Protein AF-A0A803PM03-F1 (afdb_monomer)

Solvent-accessible surface area (backbone atoms only — not comparable to full-atom values): 10756 Å² total; per-residue (Å²): 130,93,61,73,38,79,79,47,58,66,89,38,67,62,24,50,52,48,48,50,54,50,49,56,47,27,53,72,64,48,42,56,97,72,21,32,61,23,55,18,54,90,38,67,57,65,44,69,34,39,70,68,57,40,50,52,40,40,56,75,64,23,64,34,85,88,72,76,74,50,52,90,31,62,50,76,71,95,64,81,79,75,88,71,78,91,73,82,95,68,93,72,72,63,58,68,63,54,51,51,58,62,55,57,59,67,64,67,79,64,84,72,86,75,76,90,69,98,78,74,89,72,72,84,74,74,72,51,73,66,54,46,55,51,54,51,49,54,55,53,36,67,32,52,62,45,98,87,43,85,88,40,26,40,44,57,47,53,51,53,52,48,50,51,33,66,75,68,67,62,75,92,126

InterPro domains:
  IPR029480 Transposase-associated domain [PF13963] (3-75)

Sequence (173 aa):
MDKSWMKQSRVSDSYQEGLNLFLDFAFKNRSYEGKNVCPCVKCGLLNPVTRSIAYEHLICDGFTEGYTKWILHGETSSHPPHNIEAVNDTPTIDMQGVIHDVFEQNSRDSECEIENDDNFQGEEDEPNMKAKEFYDLIKDAETELYTGCKSFTKLSSVIELFHIKCMCGWSDN

Organism: Cannabis sativa (NCBI:txid3483)

Radius of gyration: 20.5 Å; Cα contacts (8 Å, |Δi|>4): 124; chains: 1; bounding box: 47×58×44 Å

Secondary structure (DSSP, 8-state):
---GGGGS-TTSHHHHHHHHHHHHHHHHHH-BTTEEE--BTTTTTT-EEEHHHHHHHHHHT-BPTT----GGGTPPPSS---------S-----HHHHHHHHHHHHTSS--------S------PPPPHHHHHHHHHHHHHTSBSSTT-SS-BHHHHHHHHHHHHHHHT----

pLDDT: mean 78.62, std 21.63, range [32.72, 98.5]

Foldseek 3Di:
DDPPLLPDQLPDPSVLVSLVVLLVLQQVQQDDPQWAQAQFPVRVSQDTDHSVVSSVRCSPRNGDPPPRQCVSSPRDDPDPPPDDDDDDDDPPPPVVVVVVVVVVVVVPPPPPPDDDDPDDPDDPPDDPPVSVVVVVVVVQQQDAPDPPRPPDGNVRVVVVVVSCCVVVVDDDD

Structure (mmCIF, N/CA/C/O backbone):
data_AF-A0A803PM03-F1
#
_entry.id   AF-A0A803PM03-F1
#
loop_
_atom_site.group_PDB
_atom_site.id
_atom_site.type_symbol
_atom_site.label_atom_id
_atom_site.label_alt_id
_atom_site.label_comp_id
_atom_site.label_asym_id
_atom_site.label_entity_id
_atom_site.label_seq_id
_atom_site.pdbx_PDB_ins_code
_atom_site.Cartn_x
_atom_site.Cartn_y
_atom_site.Cartn_z
_atom_site.occupancy
_atom_site.B_iso_or_equiv
_atom_site.auth_seq_id
_atom_site.auth_comp_id
_atom_site.auth_asym_id
_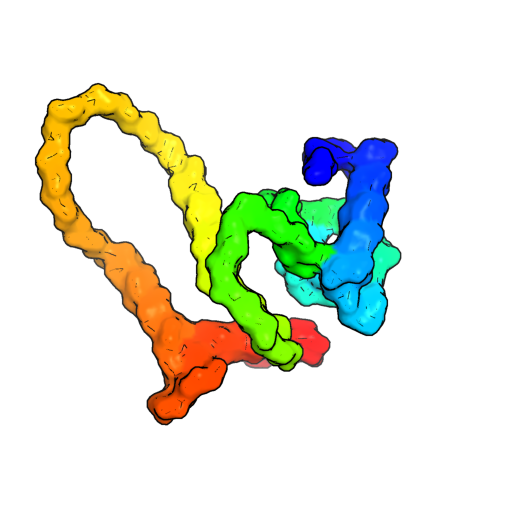atom_site.auth_atom_id
_atom_site.pdbx_PDB_model_num
ATOM 1 N N . MET A 1 1 ? -14.210 10.514 -4.297 1.00 72.38 1 MET A N 1
ATOM 2 C CA . MET A 1 1 ? -14.754 9.813 -3.112 1.00 72.38 1 MET A CA 1
ATOM 3 C C . MET A 1 1 ? -14.138 10.450 -1.881 1.00 72.38 1 MET A C 1
ATOM 5 O O . MET A 1 1 ? -12.949 10.741 -1.950 1.00 72.38 1 MET A O 1
ATOM 9 N N . ASP A 1 2 ? -14.902 10.720 -0.818 1.00 87.00 2 ASP A N 1
ATOM 10 C CA . ASP A 1 2 ? -14.301 11.200 0.435 1.00 87.00 2 ASP A CA 1
ATOM 11 C C . ASP A 1 2 ? -13.449 10.084 1.064 1.00 87.00 2 ASP A C 1
ATOM 13 O O . ASP A 1 2 ? -13.869 8.928 1.127 1.00 87.00 2 ASP A O 1
ATOM 17 N N . LYS A 1 3 ? -12.230 10.436 1.477 1.00 92.50 3 LYS A N 1
ATOM 18 C CA . LYS A 1 3 ? -11.232 9.537 2.080 1.00 92.50 3 LYS A CA 1
ATOM 19 C C . LYS A 1 3 ? -10.728 10.043 3.427 1.00 92.50 3 LYS A C 1
ATOM 21 O O . LYS A 1 3 ? -9.777 9.491 3.978 1.00 92.50 3 LYS A O 1
ATOM 26 N N . SER A 1 4 ? -11.359 11.083 3.974 1.00 94.50 4 SER A N 1
ATOM 27 C CA . SER A 1 4 ? -11.040 11.630 5.295 1.00 94.50 4 SER A CA 1
ATOM 28 C C . SER A 1 4 ? -11.112 10.564 6.402 1.00 94.50 4 SER A C 1
ATOM 30 O O . SER A 1 4 ? -10.307 10.585 7.335 1.00 94.50 4 SER A O 1
ATOM 32 N N . TRP A 1 5 ? -11.995 9.571 6.241 1.00 96.38 5 TRP A N 1
ATOM 33 C CA . TRP A 1 5 ? -12.152 8.413 7.125 1.00 96.38 5 TRP A CA 1
ATOM 34 C C . TRP A 1 5 ? -10.870 7.592 7.309 1.00 96.38 5 TRP A C 1
ATOM 36 O O . TRP A 1 5 ? -10.677 7.023 8.378 1.00 96.38 5 TRP A O 1
ATOM 46 N N . MET A 1 6 ? -9.952 7.570 6.331 1.00 95.50 6 MET A N 1
ATOM 47 C CA . MET A 1 6 ? -8.706 6.788 6.415 1.00 95.50 6 MET A CA 1
ATOM 48 C C . MET A 1 6 ? -7.789 7.256 7.555 1.00 95.50 6 MET A C 1
ATOM 50 O O . MET A 1 6 ? -6.945 6.490 8.014 1.00 95.50 6 MET A O 1
ATOM 54 N N . LYS A 1 7 ? -7.962 8.502 8.019 1.00 93.56 7 LYS A N 1
ATOM 55 C CA . LYS A 1 7 ? -7.209 9.102 9.132 1.00 93.56 7 LYS A CA 1
ATOM 56 C C . LYS A 1 7 ? -7.897 8.933 10.489 1.00 93.56 7 LYS A C 1
ATOM 58 O O . LYS A 1 7 ? -7.355 9.360 11.505 1.00 93.56 7 LYS A O 1
ATOM 63 N N . GLN A 1 8 ? -9.106 8.380 10.517 1.00 95.56 8 GLN A N 1
ATOM 64 C CA . GLN A 1 8 ? -9.863 8.219 11.751 1.00 95.56 8 GLN A CA 1
ATOM 65 C C . GLN A 1 8 ? -9.445 6.961 12.514 1.00 95.56 8 GLN A C 1
ATOM 67 O O . GLN A 1 8 ? -8.747 6.085 12.004 1.00 95.56 8 GLN A O 1
ATOM 72 N N . SER A 1 9 ? -9.882 6.877 13.770 1.00 96.81 9 SER A N 1
ATOM 73 C CA . SER A 1 9 ? -9.641 5.706 14.610 1.00 96.81 9 SER A CA 1
ATOM 74 C C . SER A 1 9 ? -10.218 4.442 13.969 1.00 96.81 9 SER A C 1
ATOM 76 O O . SER A 1 9 ? -11.378 4.433 13.560 1.00 96.81 9 SER A O 1
ATOM 78 N N . ARG A 1 10 ? -9.450 3.345 13.947 1.00 96.31 10 ARG A N 1
ATOM 79 C CA . ARG A 1 10 ? -9.871 2.074 13.324 1.00 96.31 10 ARG A CA 1
ATOM 80 C C . ARG A 1 10 ? -11.067 1.403 14.007 1.00 96.31 10 ARG A C 1
ATOM 82 O O . ARG A 1 10 ? -11.732 0.566 13.406 1.00 96.31 10 ARG A O 1
ATOM 89 N N . VAL A 1 11 ? -11.362 1.791 15.249 1.00 95.06 11 VAL A N 1
ATOM 90 C CA . VAL A 1 11 ? -12.554 1.334 15.985 1.00 95.06 11 VAL A CA 1
ATOM 91 C C . VAL A 1 11 ? -13.789 2.206 15.741 1.00 95.06 11 VAL A C 1
ATOM 93 O O . VAL A 1 11 ? -14.847 1.900 16.274 1.00 95.06 11 VAL A O 1
ATOM 96 N N . SER 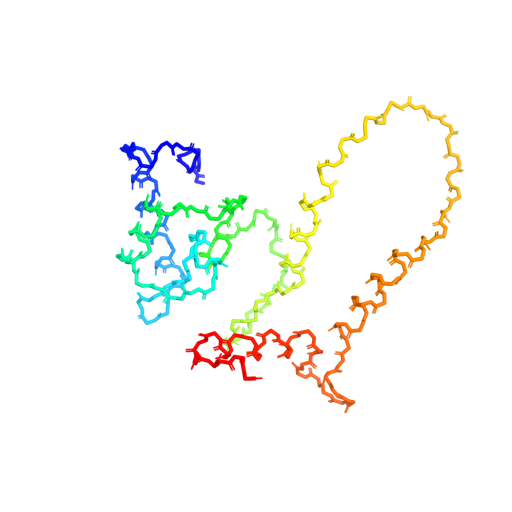A 1 12 ? -13.666 3.299 14.982 1.00 97.94 12 SER A N 1
ATOM 97 C CA . SER A 1 12 ? -14.803 4.167 14.662 1.00 97.94 12 SER A CA 1
ATOM 98 C C . SER A 1 12 ? -15.648 3.601 13.523 1.00 97.94 12 SER A C 1
ATOM 100 O O . SER A 1 12 ? -15.109 3.025 12.574 1.00 97.94 12 SER A O 1
ATOM 102 N N . ASP A 1 13 ? -16.957 3.846 13.582 1.00 97.75 13 ASP A N 1
ATOM 103 C CA . ASP A 1 13 ? -17.902 3.435 12.536 1.00 97.75 13 ASP A CA 1
ATOM 104 C C . ASP A 1 13 ? -17.512 4.021 11.176 1.00 97.75 13 ASP A C 1
ATOM 106 O O . ASP A 1 13 ? -17.438 3.305 10.185 1.00 97.75 13 ASP A O 1
ATOM 110 N N . SER A 1 14 ? -17.134 5.300 11.148 1.00 97.50 14 SER A N 1
ATOM 111 C CA . SER A 1 14 ? -16.700 5.994 9.931 1.00 97.50 14 SER A CA 1
ATOM 112 C C . SER A 1 14 ? -15.485 5.329 9.265 1.00 97.50 14 SER A C 1
ATOM 114 O O . SER A 1 14 ? -15.469 5.156 8.044 1.00 97.50 14 SER A O 1
ATOM 116 N N . TYR A 1 15 ? -14.494 4.869 10.042 1.00 98.12 15 TYR A N 1
ATOM 117 C CA . TYR A 1 15 ? -13.381 4.100 9.478 1.00 98.12 15 TYR A CA 1
ATOM 118 C C . TYR A 1 15 ? -13.852 2.757 8.910 1.00 98.12 15 TYR A C 1
ATOM 120 O O . TYR A 1 15 ? -13.446 2.380 7.814 1.00 98.12 15 TYR A O 1
ATOM 128 N N . GLN A 1 16 ? -14.704 2.027 9.632 1.00 98.00 16 GLN A N 1
ATOM 129 C CA . GLN A 1 16 ? -15.166 0.701 9.211 1.00 98.00 16 GLN A CA 1
ATOM 130 C C . GLN A 1 16 ? -16.090 0.755 7.989 1.00 98.00 16 GLN A C 1
ATOM 132 O O . GLN A 1 16 ? -16.001 -0.104 7.107 1.00 98.00 16 GLN A O 1
ATOM 137 N N . GLU A 1 17 ? -16.955 1.762 7.904 1.00 97.88 17 GLU A N 1
ATOM 138 C CA . GLU A 1 17 ? -17.801 2.033 6.742 1.00 97.88 17 GLU A CA 1
ATOM 139 C C . GLU A 1 17 ? -16.946 2.401 5.529 1.00 97.88 17 GLU A C 1
ATOM 141 O O . GLU A 1 17 ? -17.066 1.779 4.471 1.00 97.88 17 GLU A O 1
ATOM 146 N N . GLY A 1 18 ? -16.016 3.344 5.699 1.00 97.62 18 GLY A N 1
ATOM 147 C CA . GLY A 1 18 ? -15.069 3.726 4.659 1.00 97.62 18 GLY A CA 1
ATOM 148 C C . GLY A 1 18 ? -14.208 2.555 4.179 1.00 97.62 18 GLY A C 1
ATOM 149 O O . GLY A 1 18 ? -14.034 2.362 2.974 1.00 97.62 18 GLY A O 1
ATOM 150 N N . LEU A 1 19 ? -13.744 1.707 5.099 1.00 97.88 19 LEU A N 1
ATOM 151 C CA . LEU A 1 19 ? -12.987 0.499 4.784 1.00 97.88 19 LEU A CA 1
ATOM 152 C C . LEU A 1 19 ? -13.811 -0.488 3.952 1.00 97.88 19 LEU A C 1
ATOM 154 O O . LEU A 1 19 ? -13.303 -1.029 2.971 1.00 97.88 19 LEU A O 1
ATOM 158 N N . ASN A 1 20 ? -15.079 -0.714 4.299 1.00 98.06 20 ASN A N 1
ATOM 159 C CA . ASN A 1 20 ? -15.955 -1.567 3.495 1.00 98.06 20 ASN A CA 1
ATOM 160 C C . ASN A 1 20 ? -16.157 -1.001 2.088 1.00 98.06 20 ASN A C 1
ATOM 162 O O . ASN A 1 20 ? -16.046 -1.748 1.118 1.00 98.06 20 ASN A O 1
ATOM 166 N N . LEU A 1 21 ? -16.361 0.312 1.968 1.00 97.38 21 LEU A N 1
ATOM 167 C CA . LEU A 1 21 ? -16.472 0.982 0.673 1.00 97.38 21 LEU A CA 1
ATOM 168 C C . LEU A 1 21 ? -15.201 0.822 -0.171 1.00 97.38 21 LEU A C 1
ATOM 170 O O . LEU A 1 21 ? -15.287 0.535 -1.366 1.00 97.38 21 LEU A O 1
ATOM 174 N N . PHE A 1 22 ? -14.025 0.972 0.444 1.00 97.50 22 PHE A N 1
ATOM 175 C CA . PHE A 1 22 ? -12.745 0.718 -0.213 1.00 97.50 22 PHE A CA 1
ATOM 176 C C . PHE A 1 22 ? -12.637 -0.733 -0.696 1.00 97.50 22 PHE A C 1
ATOM 178 O O . PHE A 1 22 ? -12.281 -0.966 -1.848 1.00 97.50 22 PHE A O 1
ATOM 185 N N . LEU A 1 23 ? -12.960 -1.711 0.153 1.00 97.81 23 LEU A N 1
ATOM 186 C CA . LEU A 1 23 ? -12.869 -3.128 -0.201 1.00 97.81 23 LEU A CA 1
ATOM 187 C C . LEU A 1 23 ? -13.841 -3.498 -1.322 1.00 97.81 23 LEU A C 1
ATOM 189 O O . LEU A 1 23 ? -13.464 -4.197 -2.260 1.00 97.81 23 LEU A O 1
ATOM 193 N N . ASP A 1 24 ? -15.073 -3.005 -1.277 1.00 97.50 24 ASP A N 1
ATOM 194 C CA . ASP A 1 24 ? -16.051 -3.269 -2.331 1.00 97.50 24 ASP A CA 1
ATOM 195 C C . ASP A 1 24 ? -15.600 -2.663 -3.664 1.00 97.50 24 ASP A C 1
ATOM 197 O O . ASP A 1 24 ? -15.685 -3.314 -4.708 1.00 97.50 24 ASP A O 1
ATOM 201 N N . PHE A 1 25 ? -15.040 -1.452 -3.631 1.00 96.69 25 PHE A N 1
ATOM 202 C CA . PHE A 1 25 ? -14.417 -0.826 -4.793 1.00 96.69 25 PHE A CA 1
ATOM 203 C C . PHE A 1 25 ? -13.234 -1.652 -5.325 1.00 96.69 25 PHE A C 1
ATOM 205 O O . PHE A 1 25 ? -13.200 -1.998 -6.506 1.00 96.69 25 PHE A O 1
ATOM 212 N N . ALA A 1 26 ? -12.283 -2.005 -4.465 1.00 96.19 26 ALA A N 1
ATOM 213 C CA . ALA A 1 26 ? -11.068 -2.726 -4.826 1.00 96.19 26 ALA A CA 1
ATOM 214 C C . ALA A 1 26 ? -11.360 -4.075 -5.489 1.00 96.19 26 ALA A C 1
ATOM 216 O O . ALA A 1 26 ? -10.868 -4.379 -6.581 1.00 96.19 26 ALA A O 1
ATOM 217 N N . PHE A 1 27 ? -12.204 -4.882 -4.847 1.00 96.56 27 PHE A N 1
ATOM 218 C CA . PHE A 1 27 ? -12.498 -6.230 -5.316 1.00 96.56 27 PHE A CA 1
ATOM 219 C C . PHE A 1 27 ? -13.389 -6.233 -6.559 1.00 96.56 27 PHE A C 1
ATOM 221 O O . PHE A 1 27 ? -13.268 -7.138 -7.382 1.00 96.56 27 PHE A O 1
ATOM 228 N N . LYS A 1 28 ? -14.217 -5.204 -6.758 1.00 96.25 28 LYS A N 1
ATOM 229 C CA . LYS A 1 28 ? -14.991 -5.047 -7.992 1.00 96.25 28 LYS A CA 1
ATOM 230 C C . LYS A 1 28 ? -14.122 -4.688 -9.201 1.00 96.25 28 LYS A C 1
ATOM 232 O O . LYS A 1 28 ? -14.422 -5.140 -10.299 1.00 96.25 28 LYS A O 1
ATOM 237 N N . ASN A 1 29 ? -13.083 -3.870 -9.022 1.00 92.19 29 ASN A N 1
ATOM 238 C CA . ASN A 1 29 ? -12.348 -3.277 -10.149 1.00 92.19 29 ASN A CA 1
ATOM 239 C C . ASN A 1 29 ? -11.051 -4.003 -10.535 1.00 92.19 29 ASN A C 1
ATOM 241 O O . ASN A 1 29 ? -10.616 -3.890 -11.686 1.00 92.19 29 ASN A O 1
ATOM 245 N N . ARG A 1 30 ? -10.386 -4.673 -9.585 1.00 88.94 30 ARG A N 1
ATOM 246 C CA . ARG A 1 30 ? -9.028 -5.219 -9.781 1.00 88.94 30 ARG A CA 1
ATOM 247 C C . ARG A 1 30 ? -8.796 -6.586 -9.126 1.00 88.94 30 ARG A C 1
ATOM 249 O O . ARG A 1 30 ? -7.648 -6.974 -8.951 1.00 88.94 30 ARG A O 1
ATOM 256 N N . SER A 1 31 ? -9.844 -7.309 -8.716 1.00 91.44 31 SER A N 1
ATOM 257 C CA . SER A 1 31 ? -9.632 -8.653 -8.162 1.00 91.44 31 SER A CA 1
ATOM 258 C C . SER A 1 31 ? -9.264 -9.675 -9.239 1.00 91.44 31 SER A C 1
ATOM 260 O O . SER A 1 31 ? -9.760 -9.630 -10.363 1.00 91.44 31 SER A O 1
ATOM 262 N N . TYR A 1 32 ? -8.414 -10.623 -8.858 1.00 88.00 32 TYR A N 1
ATOM 263 C CA . TYR A 1 32 ? -8.068 -11.805 -9.637 1.00 88.00 32 TYR A CA 1
ATOM 264 C C . TYR A 1 32 ? -8.268 -13.031 -8.743 1.00 88.00 32 TYR A C 1
ATOM 266 O O . TYR A 1 32 ? -7.796 -13.050 -7.606 1.00 88.00 32 TYR A O 1
ATOM 274 N N . GLU A 1 33 ? -9.041 -14.015 -9.210 1.00 92.69 33 GLU A N 1
ATOM 275 C CA . GLU A 1 33 ? -9.401 -15.218 -8.433 1.00 92.69 33 GLU A CA 1
ATOM 276 C C . GLU A 1 33 ? -9.958 -14.906 -7.024 1.00 92.69 33 GLU A C 1
ATOM 278 O O . GLU A 1 33 ? -9.683 -15.593 -6.039 1.00 92.69 33 GLU A O 1
ATOM 283 N N . GLY A 1 34 ? -10.737 -13.824 -6.904 1.00 91.69 34 GLY A N 1
ATOM 284 C CA . GLY A 1 34 ? -11.323 -13.393 -5.629 1.00 91.69 34 GLY A CA 1
ATOM 285 C C . GLY A 1 34 ? -10.319 -12.813 -4.624 1.00 91.69 34 GLY A C 1
ATOM 286 O O . GLY A 1 34 ? -10.666 -12.621 -3.455 1.00 91.69 34 GLY A O 1
ATOM 287 N N . LYS A 1 35 ? -9.089 -12.518 -5.056 1.00 95.88 35 LYS A N 1
ATOM 288 C CA . LYS A 1 35 ? -8.039 -11.869 -4.264 1.00 95.88 35 LYS A CA 1
ATOM 289 C C . LYS A 1 35 ? -7.682 -10.499 -4.834 1.00 95.88 35 LYS A C 1
ATOM 291 O O . LYS A 1 35 ? -7.878 -10.238 -6.018 1.00 95.88 35 LYS A O 1
ATOM 296 N N . ASN A 1 36 ? -7.154 -9.626 -3.985 1.00 94.88 36 ASN A N 1
ATOM 297 C CA . ASN A 1 36 ? -6.593 -8.332 -4.368 1.0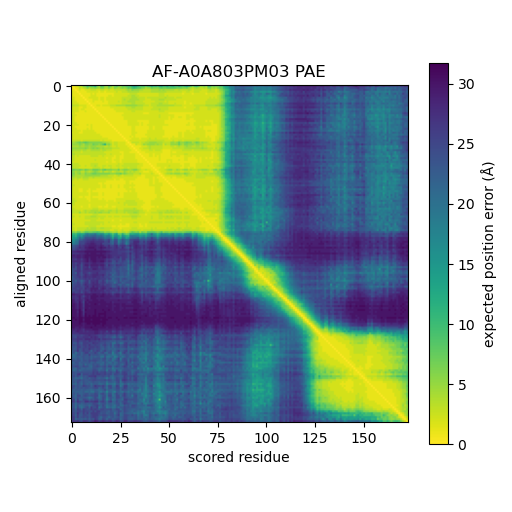0 94.88 36 ASN A CA 1
ATOM 298 C C . ASN A 1 36 ? -5.354 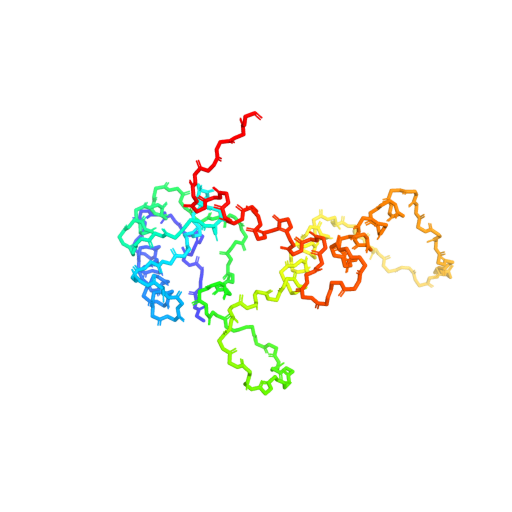-8.034 -3.505 1.00 94.88 36 ASN A C 1
ATOM 300 O O . ASN A 1 36 ? -5.230 -8.588 -2.409 1.00 94.88 36 ASN A O 1
ATOM 304 N N . VAL A 1 37 ? -4.438 -7.195 -3.991 1.00 94.75 37 VAL A N 1
ATOM 305 C CA . VAL A 1 37 ? -3.260 -6.766 -3.226 1.00 94.75 37 VAL A CA 1
ATOM 306 C C . VAL A 1 37 ? -3.688 -6.038 -1.950 1.00 94.75 37 VAL A C 1
ATOM 308 O O . VAL A 1 37 ? -4.596 -5.214 -1.955 1.00 94.75 37 VAL A O 1
ATOM 311 N N . CYS A 1 38 ? -3.068 -6.362 -0.818 1.00 96.44 38 CYS A N 1
ATOM 312 C CA . CYS A 1 38 ? -3.442 -5.768 0.462 1.00 96.44 38 CYS A CA 1
ATOM 313 C C . CYS A 1 38 ? -2.621 -4.498 0.747 1.00 96.44 38 CYS A C 1
ATOM 315 O O . CYS A 1 38 ? -1.393 -4.584 0.844 1.00 96.44 38 CYS A O 1
ATOM 317 N N . PRO A 1 39 ? -3.260 -3.333 0.965 1.00 96.12 39 PRO A N 1
ATOM 318 C CA . PRO A 1 39 ? -2.565 -2.083 1.260 1.00 96.12 39 PRO A CA 1
ATOM 319 C C . PRO A 1 39 ? -2.202 -1.923 2.740 1.00 96.12 39 PRO A C 1
ATOM 321 O O . PRO A 1 39 ? -1.978 -0.799 3.184 1.00 96.12 39 PRO A O 1
ATOM 324 N N . CYS A 1 40 ? -2.206 -2.999 3.535 1.00 97.19 40 CYS A N 1
ATOM 325 C CA . CYS A 1 40 ? -1.833 -2.890 4.940 1.00 97.19 40 CYS A CA 1
ATOM 326 C C . CYS A 1 40 ? -0.315 -2.786 5.113 1.00 97.19 40 CYS A C 1
ATOM 328 O O . CYS A 1 40 ? 0.447 -3.289 4.283 1.00 97.19 40 CYS A O 1
ATOM 330 N N . VAL A 1 41 ? 0.121 -2.228 6.244 1.00 94.06 41 VAL A N 1
ATOM 331 C CA . VAL A 1 41 ? 1.548 -2.049 6.575 1.00 94.06 41 VAL A CA 1
ATOM 332 C C . VAL A 1 41 ? 2.351 -3.348 6.431 1.00 94.06 41 VAL A C 1
ATOM 334 O O . VAL A 1 41 ? 3.463 -3.328 5.915 1.00 94.06 41 VAL A O 1
ATOM 337 N N . LYS A 1 42 ? 1.786 -4.494 6.834 1.00 92.06 42 LYS A N 1
ATOM 338 C CA . LYS A 1 42 ? 2.469 -5.797 6.748 1.00 92.06 42 LYS A CA 1
ATOM 339 C C . LYS A 1 42 ? 2.555 -6.361 5.332 1.00 92.06 42 LYS A C 1
ATOM 341 O O . LYS A 1 42 ? 3.463 -7.131 5.041 1.00 92.06 42 LYS A O 1
ATOM 346 N N . CYS A 1 43 ? 1.586 -6.045 4.479 1.00 92.81 43 CYS A N 1
ATOM 347 C CA . CYS A 1 43 ? 1.526 -6.580 3.122 1.00 92.81 43 CYS A CA 1
ATOM 348 C C . CYS A 1 43 ? 2.200 -5.675 2.095 1.00 92.81 43 CYS A C 1
ATOM 350 O O . CYS A 1 43 ? 2.586 -6.167 1.037 1.00 92.81 43 CYS A O 1
ATOM 352 N N . GLY A 1 44 ? 2.309 -4.375 2.381 1.00 85.69 44 GLY A N 1
ATOM 353 C CA . GLY A 1 44 ? 3.065 -3.424 1.573 1.00 85.69 44 GLY A CA 1
ATOM 354 C C . GLY A 1 44 ? 2.604 -3.330 0.120 1.00 85.69 44 GLY A C 1
ATOM 355 O O . GLY A 1 44 ? 3.444 -3.131 -0.746 1.00 85.69 44 GLY A O 1
ATOM 356 N N . LEU A 1 45 ? 1.304 -3.506 -0.160 1.00 88.56 45 LEU A N 1
ATOM 357 C CA . LEU A 1 45 ? 0.727 -3.513 -1.518 1.00 88.56 45 LEU A CA 1
ATOM 358 C C . LEU A 1 45 ? 1.190 -4.678 -2.416 1.00 88.56 45 LEU A C 1
ATOM 360 O O . LEU A 1 45 ? 0.957 -4.639 -3.621 1.00 88.56 45 LEU A O 1
ATOM 364 N N . LEU A 1 46 ? 1.799 -5.724 -1.848 1.00 82.94 46 LEU A N 1
ATOM 365 C CA . LEU A 1 46 ? 2.354 -6.849 -2.613 1.00 82.94 46 LEU A CA 1
ATOM 366 C C . LEU A 1 46 ? 1.533 -8.133 -2.473 1.00 82.94 46 LEU A C 1
ATOM 368 O O . LEU A 1 46 ? 1.327 -8.841 -3.453 1.00 82.94 46 LEU A O 1
ATOM 372 N N . ASN A 1 47 ? 1.043 -8.441 -1.269 1.00 85.69 47 ASN A N 1
ATOM 373 C CA . ASN A 1 47 ? 0.412 -9.737 -1.002 1.00 85.69 47 ASN A CA 1
ATOM 374 C C . ASN A 1 47 ? -1.053 -9.781 -1.476 1.00 85.69 47 ASN A C 1
ATOM 376 O O . ASN A 1 47 ? -1.871 -9.016 -0.947 1.00 85.69 47 ASN A O 1
ATOM 380 N N . PRO A 1 48 ? -1.432 -10.701 -2.388 1.00 93.12 48 PRO A N 1
ATOM 381 C CA . PRO A 1 48 ? -2.822 -10.900 -2.776 1.00 93.12 48 PRO A CA 1
ATOM 382 C C . PRO A 1 48 ? -3.577 -11.680 -1.698 1.00 93.12 48 PRO A C 1
ATOM 384 O O . PRO A 1 48 ? -3.259 -12.832 -1.393 1.00 93.12 48 PRO A O 1
ATOM 387 N N . VAL A 1 49 ? -4.623 -11.078 -1.146 1.00 94.94 49 VAL A N 1
ATOM 388 C CA . VAL A 1 49 ? -5.446 -11.670 -0.085 1.00 94.94 49 VAL A CA 1
ATOM 389 C C . VAL A 1 49 ? -6.930 -11.586 -0.434 1.00 94.94 49 VAL A C 1
ATOM 391 O O . VAL A 1 49 ? -7.345 -10.815 -1.299 1.00 94.94 49 VAL A O 1
ATOM 394 N N . THR A 1 50 ? -7.755 -12.395 0.227 1.00 98.19 50 THR A N 1
ATOM 395 C CA . THR A 1 50 ? -9.215 -12.319 0.071 1.00 98.19 50 THR A CA 1
ATOM 396 C C . THR A 1 50 ? -9.767 -11.069 0.758 1.00 98.19 50 THR A C 1
ATOM 398 O O . THR A 1 50 ? -9.132 -10.510 1.653 1.00 98.19 50 THR A O 1
ATOM 401 N N . ARG A 1 51 ? -10.990 -10.655 0.402 1.00 98.12 51 ARG A N 1
ATOM 402 C CA . ARG A 1 51 ? -11.652 -9.481 1.006 1.00 98.12 51 ARG A CA 1
ATOM 403 C C . ARG A 1 51 ? -11.694 -9.550 2.536 1.00 98.12 51 ARG A C 1
ATOM 405 O O . ARG A 1 51 ? -11.470 -8.543 3.196 1.00 98.12 51 ARG A O 1
ATOM 412 N N . SER A 1 52 ? -11.965 -10.735 3.088 1.00 98.25 52 SER A N 1
ATOM 413 C CA . SER A 1 52 ? -12.033 -10.945 4.541 1.00 98.25 52 SER A CA 1
ATOM 414 C C . SER A 1 52 ? -10.677 -10.737 5.214 1.00 98.25 52 SER A C 1
ATOM 416 O O . SER A 1 52 ? -10.605 -10.057 6.231 1.00 98.25 52 SER A O 1
ATOM 418 N N . ILE A 1 53 ? -9.607 -11.282 4.629 1.00 98.31 53 ILE A N 1
ATOM 419 C CA . ILE A 1 53 ? -8.246 -11.131 5.162 1.00 98.31 53 ILE A CA 1
ATOM 420 C C . ILE A 1 53 ? -7.789 -9.671 5.036 1.00 98.31 53 ILE A C 1
ATOM 422 O O . ILE A 1 53 ? -7.222 -9.121 5.973 1.00 98.31 53 ILE A O 1
ATOM 426 N N . ALA A 1 54 ? -8.086 -9.008 3.911 1.00 98.00 54 ALA A N 1
ATOM 427 C CA . ALA A 1 54 ? -7.790 -7.586 3.741 1.00 98.00 54 ALA A CA 1
ATOM 428 C C . ALA A 1 54 ? -8.484 -6.726 4.807 1.00 98.00 54 ALA A C 1
ATOM 430 O O . ALA A 1 54 ? -7.857 -5.823 5.354 1.00 98.00 54 ALA A O 1
ATOM 431 N N . TYR A 1 55 ? -9.752 -7.009 5.123 1.00 98.50 55 TYR A N 1
ATOM 432 C CA . TYR A 1 55 ? -10.479 -6.309 6.182 1.00 98.50 55 TYR A CA 1
ATOM 433 C C . TYR A 1 55 ? -9.790 -6.471 7.541 1.00 98.50 55 TYR A C 1
ATOM 435 O O . TYR A 1 55 ? -9.506 -5.476 8.202 1.00 98.50 55 TYR A O 1
ATOM 443 N N . GLU A 1 56 ? -9.470 -7.707 7.933 1.00 98.44 56 GLU A N 1
ATOM 444 C CA . GLU A 1 56 ? -8.783 -8.001 9.195 1.00 98.44 56 GLU A CA 1
ATOM 445 C C . GLU A 1 56 ? -7.443 -7.264 9.291 1.00 98.44 56 GLU A C 1
ATOM 447 O O . GLU A 1 56 ? -7.200 -6.530 10.249 1.00 98.44 56 GLU A O 1
ATOM 452 N N . HIS A 1 57 ? -6.607 -7.379 8.259 1.00 98.25 57 HIS A N 1
ATOM 453 C CA . HIS A 1 57 ? -5.320 -6.694 8.197 1.00 98.25 57 HIS A CA 1
ATOM 454 C C . HIS A 1 57 ? -5.465 -5.173 8.312 1.00 98.25 57 HIS A C 1
ATOM 456 O O . HIS A 1 57 ? -4.694 -4.529 9.016 1.00 98.25 57 HIS A O 1
ATOM 462 N N . LEU A 1 58 ? -6.451 -4.571 7.646 1.00 97.81 58 LEU A N 1
ATOM 463 C CA . LEU A 1 58 ? -6.631 -3.119 7.670 1.00 97.81 58 LEU A CA 1
ATOM 464 C C . LEU A 1 58 ? -7.223 -2.621 8.994 1.00 97.81 58 LEU A C 1
ATOM 466 O O . LEU A 1 58 ? -6.907 -1.509 9.406 1.00 97.81 58 LEU A O 1
ATOM 470 N N . ILE A 1 59 ? -7.980 -3.447 9.718 1.00 97.94 59 ILE A N 1
ATOM 471 C CA . ILE A 1 59 ? -8.411 -3.151 11.091 1.00 97.94 59 ILE A CA 1
ATOM 472 C C . ILE A 1 59 ? -7.251 -3.283 12.087 1.00 97.94 59 ILE A C 1
ATOM 474 O O . ILE A 1 59 ? -7.063 -2.409 12.939 1.00 97.94 59 ILE A O 1
ATOM 478 N N . CYS A 1 60 ? -6.459 -4.350 11.998 1.00 97.00 60 CYS A N 1
ATOM 479 C CA . CYS A 1 60 ? -5.387 -4.626 12.954 1.00 97.00 60 CYS A CA 1
ATOM 480 C C . CYS A 1 60 ? -4.150 -3.756 12.699 1.00 97.00 60 CYS A C 1
ATOM 482 O O . CYS A 1 60 ? -3.698 -3.035 13.594 1.00 97.00 60 CYS A O 1
ATOM 484 N N . ASP A 1 61 ? -3.643 -3.788 11.471 1.00 96.25 61 ASP A N 1
ATOM 485 C CA . ASP A 1 61 ? -2.355 -3.209 11.084 1.00 96.25 61 ASP A CA 1
ATOM 486 C C . ASP A 1 61 ? -2.499 -1.808 10.479 1.00 96.25 61 ASP A C 1
ATOM 488 O O . ASP A 1 61 ? -1.597 -0.984 10.607 1.00 96.25 61 ASP A O 1
ATOM 492 N N . GLY A 1 62 ? -3.651 -1.506 9.874 1.00 96.38 62 GLY A N 1
ATOM 493 C CA . GLY A 1 62 ? -3.884 -0.239 9.183 1.00 96.38 62 GLY A CA 1
ATOM 494 C C . GLY A 1 62 ? -3.247 -0.180 7.795 1.00 96.38 62 GLY A C 1
ATOM 495 O O . GLY A 1 62 ? -2.536 -1.091 7.372 1.00 96.38 62 GLY A O 1
ATOM 496 N N . PHE A 1 63 ? -3.540 0.903 7.075 1.00 96.62 63 PHE A N 1
ATOM 497 C CA . PHE A 1 63 ? -2.990 1.170 5.746 1.00 96.62 63 PHE A CA 1
ATOM 498 C C . PHE A 1 63 ? -1.508 1.547 5.817 1.00 96.62 63 PHE A C 1
ATOM 500 O O . PHE A 1 63 ? -1.073 2.178 6.779 1.00 96.62 63 PHE A O 1
ATOM 507 N N . THR A 1 64 ? -0.759 1.222 4.764 1.00 93.81 64 THR A N 1
ATOM 508 C CA . THR A 1 64 ? 0.555 1.813 4.501 1.00 93.81 64 THR A CA 1
ATOM 509 C C . THR A 1 64 ? 0.438 3.336 4.476 1.00 93.81 64 THR A C 1
ATOM 511 O O . THR A 1 64 ? -0.452 3.895 3.830 1.00 93.81 64 THR A O 1
ATOM 514 N N . GLU A 1 65 ? 1.330 4.009 5.198 1.00 88.62 65 GLU A N 1
ATOM 515 C CA . GLU A 1 65 ? 1.350 5.467 5.282 1.00 88.62 65 GLU A CA 1
ATOM 516 C C . GLU A 1 65 ? 1.487 6.107 3.891 1.00 88.62 65 GLU A C 1
ATOM 518 O O . GLU A 1 65 ? 2.141 5.571 3.000 1.00 88.62 65 GLU A O 1
ATOM 523 N N . GLY A 1 66 ? 0.786 7.222 3.668 1.00 88.69 66 GLY A N 1
ATOM 524 C CA . GLY A 1 66 ? 0.744 7.904 2.370 1.00 88.69 66 GLY A CA 1
ATOM 525 C C . GLY A 1 66 ? -0.173 7.262 1.319 1.00 88.69 66 GLY A C 1
ATOM 526 O O . GLY A 1 66 ? -0.574 7.947 0.373 1.00 88.69 66 GLY A O 1
ATOM 527 N N . TYR A 1 67 ? -0.605 6.006 1.496 1.00 92.25 67 TYR A N 1
ATOM 528 C CA . TYR A 1 67 ? -1.470 5.318 0.533 1.00 92.25 67 TYR A CA 1
ATOM 529 C C . TYR A 1 67 ? -2.914 5.838 0.562 1.00 92.25 67 TYR A C 1
ATOM 531 O O . TYR A 1 67 ? -3.809 5.274 1.188 1.00 92.25 67 TYR A O 1
ATOM 539 N N . THR A 1 68 ? -3.148 6.947 -0.136 1.00 90.62 68 THR A N 1
ATOM 540 C CA . THR A 1 68 ? -4.453 7.626 -0.212 1.00 90.62 68 THR A CA 1
ATOM 541 C C . THR A 1 68 ? -5.063 7.587 -1.610 1.00 90.62 68 THR A C 1
ATOM 543 O O . THR A 1 68 ? -6.275 7.752 -1.755 1.00 90.62 68 THR A O 1
ATOM 546 N N . LYS A 1 69 ? -4.255 7.322 -2.643 1.00 91.69 69 LYS A N 1
ATOM 547 C CA . LYS A 1 69 ? -4.711 7.052 -4.010 1.00 91.69 69 LYS A CA 1
ATOM 548 C C . LYS A 1 69 ? -4.793 5.539 -4.222 1.00 91.69 69 LYS A C 1
ATOM 550 O O . LYS A 1 69 ? -3.800 4.827 -4.125 1.00 91.69 69 LYS A O 1
ATOM 555 N N . TRP A 1 70 ? -5.966 5.035 -4.557 1.00 93.56 70 TRP A N 1
ATOM 556 C CA . TRP A 1 70 ? -6.272 3.621 -4.745 1.00 93.56 70 TRP A CA 1
ATOM 557 C C . TRP A 1 70 ? -5.958 3.162 -6.177 1.00 93.56 70 TRP A C 1
ATOM 559 O O . TRP A 1 70 ? -6.735 2.429 -6.787 1.00 93.56 70 TRP A O 1
ATOM 569 N N . ILE A 1 71 ? -4.825 3.603 -6.732 1.00 90.19 71 ILE A N 1
ATOM 570 C CA . ILE A 1 71 ? -4.439 3.368 -8.136 1.00 90.19 71 ILE A CA 1
ATOM 571 C C . ILE A 1 71 ? -4.354 1.872 -8.467 1.00 90.19 71 ILE A C 1
ATOM 573 O O . ILE A 1 71 ? -4.946 1.411 -9.442 1.00 90.19 71 ILE A O 1
ATOM 577 N N . LEU A 1 72 ? -3.744 1.085 -7.576 1.00 90.31 72 LEU A N 1
ATOM 578 C CA . LEU A 1 72 ? -3.649 -0.377 -7.694 1.00 90.31 72 LEU A CA 1
ATOM 579 C C . LEU A 1 72 ? -5.011 -1.077 -7.576 1.00 90.31 72 LEU A C 1
ATOM 581 O O . LEU A 1 72 ? -5.163 -2.228 -7.970 1.00 90.31 72 LEU A O 1
ATOM 585 N N . HIS A 1 73 ? -6.018 -0.363 -7.077 1.00 94.31 73 HIS A N 1
ATOM 586 C CA . HIS A 1 73 ? -7.375 -0.853 -6.883 1.00 94.31 73 HIS A CA 1
ATOM 587 C C . HIS A 1 73 ? -8.366 -0.253 -7.897 1.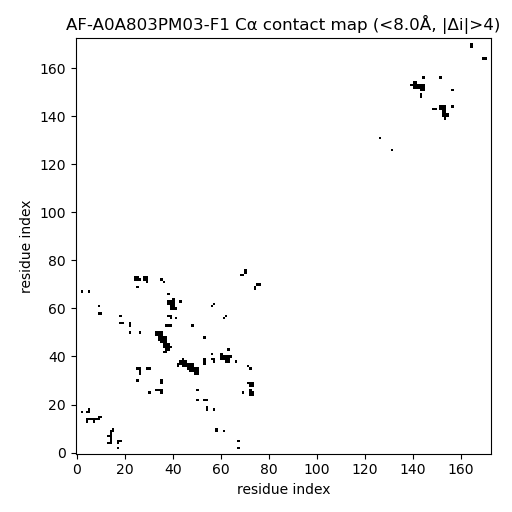00 94.31 73 HIS A C 1
ATOM 589 O O . HIS A 1 73 ? -9.563 -0.513 -7.801 1.00 94.31 73 HIS A O 1
ATOM 595 N N . GLY A 1 74 ? -7.882 0.501 -8.895 1.00 90.50 74 GLY A N 1
ATOM 596 C CA . GLY A 1 74 ? 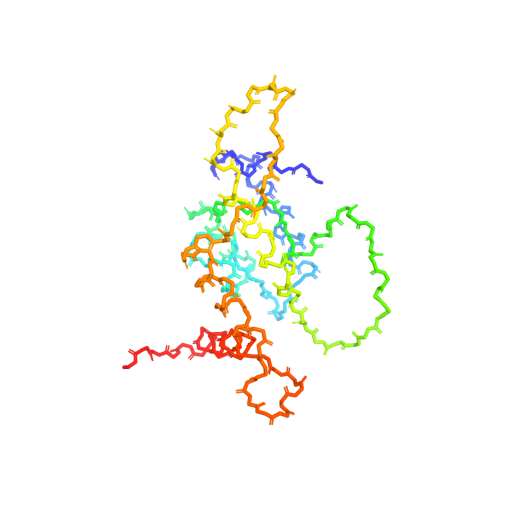-8.677 0.986 -10.026 1.00 90.50 74 GLY A CA 1
ATOM 597 C C . GLY A 1 74 ? -9.100 2.453 -9.962 1.00 90.50 74 GLY A C 1
ATOM 598 O O . GLY A 1 74 ? -9.923 2.871 -10.773 1.00 90.50 74 GLY A O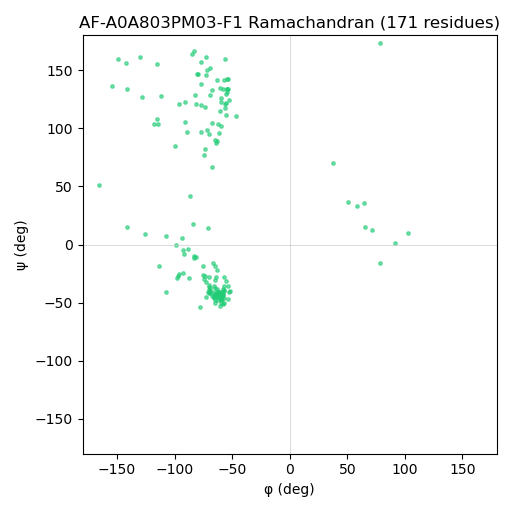 1
ATOM 599 N N . GLU A 1 75 ? -8.574 3.252 -9.031 1.00 92.25 75 GLU A N 1
ATOM 600 C CA . GLU A 1 75 ? -8.804 4.699 -9.059 1.00 92.25 75 GLU A CA 1
ATOM 601 C C . GLU A 1 75 ? -7.982 5.352 -10.174 1.00 92.25 75 GLU A C 1
ATOM 603 O O . GLU A 1 75 ? -6.753 5.316 -10.163 1.00 92.25 75 GLU A O 1
ATOM 608 N N . THR A 1 76 ? -8.664 5.972 -11.132 1.00 86.06 76 THR A N 1
ATOM 609 C CA . THR A 1 76 ? -8.034 6.766 -12.189 1.00 86.06 76 THR A CA 1
ATOM 610 C C . THR A 1 76 ? -7.729 8.176 -11.688 1.00 86.06 76 THR A C 1
ATOM 612 O O . THR A 1 76 ? -8.619 8.856 -11.172 1.00 86.06 76 THR A O 1
ATOM 615 N N . SER A 1 77 ? -6.486 8.631 -11.866 1.00 68.94 77 SER A N 1
ATOM 616 C CA . SER A 1 77 ? -6.095 10.025 -11.623 1.00 68.94 77 SER A CA 1
ATOM 617 C C . SER A 1 77 ? -6.852 10.952 -12.581 1.00 68.94 77 SER A C 1
ATOM 619 O O . SER A 1 77 ? -7.049 10.609 -13.742 1.00 68.94 77 SER A O 1
ATOM 621 N N . SER A 1 78 ? -7.272 12.132 -12.124 1.00 59.06 78 SER A N 1
ATOM 622 C CA . SER A 1 78 ? -8.049 13.112 -12.906 1.00 59.06 78 SER A CA 1
ATOM 623 C C . SER A 1 78 ? -7.258 13.819 -14.018 1.00 59.06 78 SER A C 1
ATOM 625 O O . SER A 1 78 ? -7.705 14.841 -14.535 1.00 59.06 78 SER A O 1
ATOM 627 N N . HIS A 1 79 ? -6.082 13.309 -14.379 1.00 49.44 79 HIS A N 1
ATOM 628 C CA . HIS A 1 79 ? -5.329 13.812 -15.519 1.00 49.44 79 HIS A CA 1
ATOM 629 C C . HIS A 1 79 ? -5.975 13.268 -16.800 1.00 49.44 79 HIS A C 1
ATOM 631 O O . HIS A 1 79 ? -6.385 12.104 -16.814 1.00 49.44 79 HIS A O 1
ATOM 637 N N . PRO A 1 80 ? -6.120 14.085 -17.861 1.00 36.66 80 PRO A N 1
ATOM 638 C CA . PRO A 1 80 ? -6.708 13.614 -19.104 1.00 36.66 80 PRO A CA 1
ATOM 639 C C . PRO A 1 80 ? -5.930 12.382 -19.575 1.00 36.66 80 PRO A C 1
ATOM 641 O O . PRO A 1 80 ? -4.696 12.418 -19.554 1.00 36.66 80 PRO A O 1
ATOM 644 N N . PRO A 1 81 ? -6.607 11.297 -19.982 1.00 43.03 81 PRO A N 1
ATOM 645 C CA . PRO A 1 81 ? -5.915 10.147 -20.527 1.00 43.03 81 PRO A CA 1
ATOM 646 C C . PRO A 1 81 ? -5.170 10.618 -21.774 1.00 43.03 81 PRO A C 1
ATOM 648 O O . PRO A 1 81 ? -5.787 11.037 -22.755 1.00 43.03 81 PRO A O 1
ATOM 651 N N . HIS A 1 82 ? -3.840 10.584 -21.738 1.00 43.00 82 HIS A N 1
ATOM 652 C CA . HIS A 1 82 ? -3.078 10.588 -22.974 1.00 43.00 82 HIS A CA 1
ATOM 653 C C . HIS A 1 82 ? -3.526 9.336 -23.732 1.00 43.00 82 HIS A C 1
ATOM 655 O O . HIS A 1 82 ? -3.527 8.250 -23.160 1.00 43.00 82 HIS A O 1
ATOM 661 N N . ASN A 1 83 ? -4.023 9.509 -24.956 1.00 41.22 83 ASN A N 1
ATOM 662 C CA . ASN A 1 83 ? -4.654 8.455 -25.748 1.00 41.22 83 ASN A CA 1
ATOM 663 C C . ASN A 1 83 ? -3.815 7.166 -25.731 1.00 41.22 83 ASN A C 1
ATOM 665 O O . ASN A 1 83 ? -2.744 7.128 -26.334 1.00 41.22 83 ASN A O 1
ATOM 669 N N . ILE A 1 84 ? -4.310 6.117 -25.074 1.00 41.75 84 ILE A N 1
ATOM 670 C CA . ILE A 1 84 ? -3.799 4.758 -25.244 1.00 41.75 84 ILE A CA 1
ATOM 671 C C . ILE A 1 84 ? -4.940 3.966 -25.868 1.00 41.75 84 ILE A C 1
ATOM 673 O O . ILE A 1 84 ? -5.935 3.646 -25.216 1.00 41.75 84 ILE A O 1
ATOM 677 N N . GLU A 1 85 ? -4.815 3.725 -27.172 1.00 35.38 85 GLU A N 1
ATOM 678 C CA . GLU A 1 85 ? -5.616 2.726 -27.867 1.00 35.38 85 GLU A CA 1
ATOM 679 C C . GLU A 1 85 ? -5.471 1.389 -27.137 1.00 35.38 85 GLU A C 1
ATOM 681 O O . GLU A 1 85 ? -4.373 0.988 -26.752 1.00 35.38 85 GLU A O 1
ATOM 686 N N . ALA A 1 86 ? -6.603 0.726 -26.910 1.00 44.88 86 ALA A N 1
ATOM 687 C CA . ALA A 1 86 ? -6.673 -0.546 -26.214 1.00 44.88 86 ALA A CA 1
ATOM 688 C C . ALA A 1 86 ? -5.756 -1.583 -26.883 1.00 44.88 86 ALA A C 1
ATOM 690 O O . ALA A 1 86 ? -6.036 -2.046 -27.989 1.00 44.88 86 ALA A O 1
ATOM 691 N N . VAL A 1 87 ? -4.685 -1.969 -26.189 1.00 35.66 87 VAL A N 1
ATOM 692 C CA . VAL A 1 87 ? -3.894 -3.156 -26.516 1.00 35.66 87 VAL A CA 1
ATOM 693 C C . VAL A 1 87 ? -4.093 -4.173 -25.399 1.00 35.66 87 VAL A C 1
ATOM 695 O O . VAL A 1 87 ? -4.004 -3.861 -24.214 1.00 35.66 87 VAL A O 1
ATOM 698 N N . ASN A 1 88 ? -4.462 -5.369 -25.838 1.00 37.84 88 ASN A N 1
ATOM 699 C CA . ASN A 1 88 ? -4.920 -6.510 -25.062 1.00 37.84 88 ASN A CA 1
ATOM 700 C C . ASN A 1 88 ? -3.955 -6.951 -23.947 1.00 37.84 88 ASN A C 1
ATOM 702 O O . ASN A 1 88 ? -2.749 -7.011 -24.156 1.00 37.84 88 ASN A O 1
ATOM 706 N N . ASP A 1 89 ? -4.554 -7.358 -22.825 1.00 45.44 89 ASP A N 1
ATOM 707 C CA . ASP A 1 89 ? -4.128 -8.420 -21.905 1.00 45.44 89 ASP A CA 1
ATOM 708 C C . ASP A 1 89 ? -2.624 -8.587 -21.626 1.00 45.44 89 ASP A C 1
ATOM 710 O O . ASP A 1 89 ? -2.021 -9.618 -21.917 1.00 45.44 89 ASP A O 1
ATOM 714 N N . THR A 1 90 ? -2.065 -7.623 -20.901 1.00 37.38 90 THR A N 1
ATOM 715 C CA . THR A 1 90 ? -1.053 -7.859 -19.860 1.00 37.38 90 THR A CA 1
ATOM 716 C C . THR A 1 90 ? -1.132 -6.702 -18.865 1.00 37.38 90 THR A C 1
ATOM 718 O O . THR A 1 90 ? -1.247 -5.552 -19.291 1.00 37.38 90 THR A O 1
ATOM 721 N N . PRO A 1 91 ? -1.093 -6.931 -17.537 1.00 42.22 91 PRO A N 1
ATOM 722 C CA . PRO A 1 91 ? -1.012 -5.836 -16.584 1.00 42.22 91 PRO A CA 1
ATOM 723 C C . PRO A 1 91 ? 0.420 -5.294 -16.619 1.00 42.22 91 PRO A C 1
ATOM 725 O O . PRO A 1 91 ? 1.237 -5.597 -15.754 1.00 42.22 91 PRO A O 1
ATOM 728 N N . THR A 1 92 ? 0.753 -4.515 -17.644 1.00 41.06 92 THR A N 1
ATOM 729 C CA . THR A 1 92 ? 1.956 -3.690 -17.631 1.00 41.06 92 THR A CA 1
ATOM 730 C C . THR A 1 92 ? 1.693 -2.581 -16.624 1.00 41.06 92 THR A C 1
ATOM 732 O O . THR A 1 92 ? 1.020 -1.593 -16.920 1.00 41.06 92 THR A O 1
ATOM 735 N N . ILE A 1 93 ? 2.140 -2.789 -15.387 1.00 51.34 93 ILE A N 1
ATOM 736 C CA . ILE A 1 93 ? 2.238 -1.714 -14.405 1.00 51.34 93 ILE A CA 1
ATOM 737 C C . ILE A 1 93 ? 3.125 -0.651 -15.053 1.00 51.34 93 ILE A C 1
ATOM 739 O O . ILE A 1 93 ? 4.275 -0.942 -15.384 1.00 51.34 93 ILE A O 1
ATOM 743 N N . ASP A 1 94 ? 2.575 0.543 -15.279 1.00 55.62 94 ASP A N 1
ATOM 744 C CA . ASP A 1 94 ? 3.336 1.710 -15.719 1.00 55.62 94 ASP A CA 1
ATOM 745 C C . ASP A 1 94 ? 4.331 2.075 -14.614 1.00 55.62 94 ASP A C 1
ATOM 747 O O . ASP A 1 94 ? 4.052 2.819 -13.672 1.00 55.62 94 ASP A O 1
ATOM 751 N N . MET A 1 95 ? 5.490 1.436 -14.703 1.00 51.69 95 MET A N 1
ATOM 752 C CA . MET A 1 95 ? 6.575 1.542 -13.747 1.00 51.69 95 MET A CA 1
ATOM 753 C C . MET A 1 95 ? 7.133 2.961 -13.708 1.00 51.69 95 MET A C 1
ATOM 755 O O . MET A 1 95 ? 7.595 3.401 -12.660 1.00 51.69 95 MET A O 1
ATOM 759 N N . GLN A 1 96 ? 7.027 3.696 -14.815 1.00 46.62 96 GLN A N 1
ATOM 760 C CA . GLN A 1 96 ? 7.490 5.071 -14.915 1.00 46.62 96 GLN A CA 1
ATOM 761 C C . GLN A 1 96 ? 6.584 6.004 -14.101 1.00 46.62 96 GLN A C 1
ATOM 763 O O . GLN A 1 96 ? 7.089 6.820 -13.332 1.00 46.62 96 GLN A O 1
ATOM 768 N N . GLY A 1 97 ? 5.264 5.793 -14.149 1.00 53.09 97 GLY A N 1
ATOM 769 C CA . GLY A 1 97 ? 4.303 6.487 -13.286 1.00 53.09 97 GLY A CA 1
ATOM 770 C C . GLY A 1 97 ? 4.453 6.158 -11.794 1.00 53.09 97 GLY A C 1
ATOM 771 O O . GLY A 1 97 ? 4.325 7.042 -10.950 1.00 53.09 97 GLY A O 1
ATOM 772 N N . VAL A 1 98 ? 4.773 4.906 -11.446 1.00 59.66 98 VAL A N 1
ATOM 773 C CA . VAL A 1 98 ? 4.994 4.501 -10.042 1.00 59.66 98 VAL A CA 1
ATOM 774 C C . VAL A 1 98 ? 6.288 5.097 -9.478 1.00 59.66 98 VAL A C 1
ATOM 776 O O . VAL A 1 98 ? 6.298 5.560 -8.340 1.00 59.66 98 VAL A O 1
ATOM 779 N N . ILE A 1 99 ? 7.372 5.112 -10.259 1.00 56.09 99 ILE A N 1
ATOM 780 C CA . ILE A 1 99 ? 8.658 5.688 -9.838 1.00 56.09 99 ILE A CA 1
ATOM 781 C C . ILE A 1 99 ? 8.535 7.208 -9.683 1.00 56.09 99 ILE A C 1
ATOM 783 O O . ILE A 1 99 ? 8.985 7.750 -8.678 1.00 56.09 99 ILE A O 1
ATOM 787 N N . HIS A 1 100 ? 7.884 7.897 -10.620 1.00 53.72 100 HIS A N 1
ATOM 788 C CA . HIS A 1 100 ? 7.732 9.351 -10.550 1.00 53.72 100 HIS A CA 1
ATOM 789 C C . HIS A 1 100 ? 6.994 9.801 -9.273 1.00 53.72 100 HIS A C 1
ATOM 791 O O . HIS A 1 100 ? 7.498 10.648 -8.537 1.00 53.72 100 HIS A O 1
ATOM 797 N N . ASP A 1 101 ? 5.868 9.163 -8.936 1.00 53.91 101 ASP A N 1
ATOM 798 C CA . ASP A 1 101 ? 5.049 9.552 -7.777 1.00 53.91 101 ASP A CA 1
ATOM 799 C C . ASP A 1 101 ? 5.690 9.184 -6.417 1.00 53.91 101 ASP A C 1
ATOM 801 O O . ASP A 1 101 ? 5.501 9.908 -5.436 1.00 53.91 101 ASP A O 1
ATOM 805 N N . VAL A 1 102 ? 6.462 8.088 -6.328 1.00 53.78 102 VAL A N 1
ATOM 806 C CA . VAL A 1 102 ? 7.163 7.686 -5.086 1.00 53.78 102 VAL A CA 1
ATOM 807 C C . VAL A 1 102 ? 8.306 8.646 -4.755 1.00 53.78 102 VAL A C 1
ATOM 809 O O . VAL A 1 102 ? 8.517 8.976 -3.587 1.00 53.78 102 VAL A O 1
ATOM 812 N N . PHE A 1 103 ? 9.037 9.115 -5.766 1.00 50.78 103 PHE A N 1
ATOM 813 C CA . PHE A 1 103 ? 10.194 9.983 -5.555 1.00 50.78 103 PHE A CA 1
ATOM 814 C C . PHE A 1 103 ? 9.828 11.475 -5.487 1.00 50.78 103 PHE A C 1
ATOM 816 O O . PHE A 1 103 ? 10.473 12.193 -4.724 1.00 50.78 103 PHE A O 1
ATOM 823 N N . GLU A 1 104 ? 8.755 11.939 -6.146 1.00 50.91 104 GLU A N 1
ATOM 824 C CA . GLU A 1 104 ? 8.259 13.320 -5.980 1.00 50.91 104 GLU A CA 1
ATOM 825 C C . GLU A 1 104 ? 7.733 13.610 -4.564 1.00 50.91 104 GLU A C 1
ATOM 827 O O . GLU A 1 104 ? 7.838 14.742 -4.085 1.00 50.91 104 GLU A O 1
ATOM 832 N N . GLN A 1 105 ? 7.188 12.614 -3.852 1.00 48.31 105 GLN A N 1
ATOM 833 C CA . GLN A 1 105 ? 6.750 12.812 -2.464 1.00 48.31 105 GLN A CA 1
ATOM 834 C C . GLN A 1 105 ? 7.921 12.997 -1.488 1.00 48.31 105 GLN A C 1
ATOM 836 O O . GLN A 1 105 ? 7.761 13.718 -0.507 1.00 48.31 105 GLN A O 1
ATOM 841 N N . ASN A 1 106 ? 9.097 12.428 -1.772 1.00 43.31 106 ASN A N 1
ATOM 842 C CA . ASN A 1 106 ? 10.285 12.579 -0.923 1.00 43.31 106 ASN A CA 1
ATOM 843 C C . ASN A 1 106 ? 10.956 13.957 -1.064 1.00 43.31 106 ASN A C 1
ATOM 845 O O . ASN A 1 106 ? 11.730 14.360 -0.198 1.00 43.31 106 ASN A O 1
ATOM 849 N N . SER A 1 107 ? 10.670 14.692 -2.142 1.00 46.22 107 SER A N 1
ATOM 850 C CA . SER A 1 107 ? 11.204 16.041 -2.373 1.00 46.22 107 SER A CA 1
ATOM 851 C C . SER A 1 107 ? 10.416 17.140 -1.653 1.00 46.22 107 SER A C 1
ATOM 853 O O . SER A 1 107 ? 10.860 18.284 -1.629 1.00 46.22 107 SER A O 1
ATOM 855 N N . ARG A 1 108 ? 9.249 16.819 -1.075 1.00 45.69 108 ARG A N 1
ATOM 856 C CA . ARG A 1 108 ? 8.351 17.800 -0.440 1.00 45.69 108 ARG A CA 1
ATOM 857 C C . ARG A 1 108 ? 8.579 18.012 1.059 1.00 45.69 108 ARG A C 1
ATOM 859 O O . ARG A 1 108 ? 8.028 18.965 1.594 1.00 45.69 108 ARG A O 1
ATOM 866 N N . ASP A 1 109 ? 9.421 17.198 1.697 1.00 40.94 109 ASP A N 1
ATOM 867 C CA . ASP A 1 109 ? 9.756 17.318 3.128 1.00 40.94 109 ASP A CA 1
ATOM 868 C C . ASP A 1 109 ? 11.026 18.153 3.400 1.00 40.94 109 ASP A C 1
ATOM 870 O O . ASP A 1 109 ? 11.472 18.270 4.540 1.00 40.94 109 ASP A O 1
ATOM 874 N N . SER A 1 110 ? 11.618 18.775 2.374 1.00 42.62 110 SER A N 1
ATOM 875 C CA . SER A 1 110 ? 12.553 19.890 2.567 1.00 42.62 110 SER A CA 1
ATOM 876 C C . SER A 1 110 ? 11.819 21.203 2.325 1.00 42.62 110 SER A C 1
ATOM 878 O O . SER A 1 110 ? 11.849 21.753 1.229 1.00 42.62 110 SER A O 1
ATOM 880 N N . GLU A 1 111 ? 11.152 21.708 3.363 1.00 41.19 111 GLU A N 1
ATOM 881 C CA . GLU A 1 111 ? 10.794 23.125 3.454 1.00 41.19 111 GLU A CA 1
ATOM 882 C C . GLU A 1 111 ? 12.091 23.947 3.504 1.00 41.19 111 GLU A C 1
ATOM 884 O O . GLU A 1 111 ? 12.649 24.216 4.566 1.00 41.19 111 GLU A O 1
ATOM 889 N N . CYS A 1 112 ? 12.610 24.330 2.339 1.00 32.72 112 CYS A N 1
ATOM 890 C CA . CYS A 1 112 ? 13.400 25.544 2.227 1.00 32.72 112 CYS A CA 1
ATOM 891 C C . CYS A 1 112 ? 12.435 26.681 1.883 1.00 32.72 112 CYS A C 1
ATOM 893 O O . CYS A 1 112 ? 11.924 26.779 0.768 1.00 32.72 112 CYS A O 1
ATOM 895 N N . GLU A 1 113 ? 12.150 27.528 2.870 1.00 38.53 113 GLU A N 1
ATOM 896 C CA . GLU A 1 113 ? 11.539 28.833 2.639 1.00 38.53 113 GLU A CA 1
ATOM 897 C C . GLU A 1 113 ? 12.476 29.635 1.723 1.00 38.53 113 GLU A C 1
ATOM 899 O O . GLU A 1 113 ? 13.519 30.124 2.153 1.00 38.53 113 GLU A O 1
ATOM 904 N N . ILE A 1 114 ? 12.140 29.723 0.436 1.00 38.94 114 ILE A N 1
ATOM 905 C CA . ILE A 1 114 ? 12.795 30.652 -0.483 1.00 38.94 114 ILE A CA 1
ATOM 906 C C . ILE A 1 114 ? 11.998 31.951 -0.414 1.00 38.94 114 ILE A C 1
ATOM 908 O O . ILE A 1 114 ? 10.950 32.100 -1.045 1.00 38.94 114 ILE A O 1
ATOM 912 N N . GLU A 1 115 ? 12.484 32.885 0.402 1.00 35.69 115 GLU A N 1
ATOM 913 C CA . GLU A 1 115 ? 12.111 34.288 0.273 1.00 35.69 115 GLU A CA 1
ATOM 914 C C . GLU A 1 115 ? 12.522 34.764 -1.128 1.00 35.69 115 GLU A C 1
ATOM 916 O O . GLU A 1 115 ? 13.662 34.585 -1.556 1.00 35.69 115 GLU A O 1
ATOM 921 N N . ASN A 1 116 ? 11.558 35.322 -1.863 1.00 44.94 116 ASN A N 1
ATOM 922 C CA . ASN A 1 116 ? 11.766 35.872 -3.198 1.00 44.94 116 ASN A CA 1
ATOM 923 C C . ASN A 1 116 ? 12.754 37.046 -3.131 1.00 44.94 116 ASN A C 1
ATOM 925 O O . ASN A 1 116 ? 12.359 38.150 -2.755 1.00 44.94 116 ASN A O 1
ATOM 929 N N . ASP A 1 117 ? 14.001 36.819 -3.542 1.00 33.41 117 ASP A N 1
ATOM 930 C CA . ASP A 1 117 ? 14.905 37.886 -3.966 1.00 33.41 117 ASP A CA 1
ATOM 931 C C . ASP A 1 117 ? 15.228 37.700 -5.454 1.00 33.41 117 ASP A C 1
ATOM 933 O O . ASP A 1 117 ? 15.912 36.763 -5.874 1.00 33.41 117 ASP A O 1
ATOM 937 N N . ASP A 1 118 ? 14.649 38.591 -6.257 1.00 45.22 118 ASP A N 1
ATOM 938 C CA . ASP A 1 118 ? 14.761 38.700 -7.712 1.00 45.22 118 ASP A CA 1
ATOM 939 C C . ASP A 1 118 ? 16.192 39.117 -8.116 1.00 45.22 118 ASP A C 1
ATOM 941 O O . ASP A 1 118 ? 16.396 40.228 -8.603 1.00 45.22 118 ASP A O 1
ATOM 945 N N . ASN A 1 119 ? 17.219 38.277 -7.903 1.00 45.03 119 ASN A N 1
ATOM 946 C CA . ASN A 1 119 ? 18.529 38.499 -8.539 1.00 45.03 119 ASN A CA 1
ATOM 947 C C . ASN A 1 119 ? 19.535 37.325 -8.511 1.00 45.03 119 ASN A C 1
ATOM 949 O O . ASN A 1 119 ? 20.699 37.526 -8.156 1.00 45.03 119 ASN A O 1
ATOM 953 N N . PHE A 1 120 ? 19.161 36.109 -8.922 1.00 37.19 120 PHE A N 1
ATOM 954 C CA . PHE A 1 120 ? 20.156 35.045 -9.135 1.00 37.19 120 PHE A CA 1
ATOM 955 C C . PHE A 1 120 ? 20.184 34.594 -10.598 1.00 37.19 120 PHE A C 1
ATOM 957 O O . PHE A 1 120 ? 19.315 33.864 -11.070 1.00 37.19 120 PHE A O 1
ATOM 964 N N . GLN A 1 121 ? 21.208 35.042 -11.330 1.00 50.91 121 GLN A N 1
ATOM 965 C CA . GLN A 1 121 ? 21.666 34.358 -12.538 1.00 50.91 121 GLN A CA 1
ATOM 966 C C . GLN A 1 121 ? 22.204 32.992 -12.100 1.00 50.91 121 GLN A C 1
ATOM 968 O O . GLN A 1 121 ? 23.366 32.876 -11.724 1.00 50.91 121 GLN A O 1
ATOM 973 N N . GLY A 1 122 ? 21.334 31.983 -12.075 1.00 41.25 122 GLY A N 1
ATOM 974 C CA . GLY A 1 122 ? 21.728 30.607 -11.807 1.00 41.25 122 GLY A CA 1
ATOM 975 C C . GLY A 1 122 ? 22.572 30.086 -12.961 1.00 41.25 122 GLY A C 1
ATOM 976 O O . GLY A 1 122 ? 22.045 29.786 -14.031 1.00 41.25 122 GLY A O 1
ATOM 977 N N . GLU A 1 123 ? 23.882 30.000 -12.751 1.00 54.56 123 GLU A N 1
ATOM 978 C CA . GLU A 1 123 ? 24.686 28.996 -13.437 1.00 54.56 123 GLU A CA 1
ATOM 979 C C . GLU A 1 123 ? 24.047 27.633 -13.121 1.00 54.56 123 GLU A C 1
ATOM 981 O O . GLU A 1 123 ? 23.717 27.357 -11.968 1.00 54.56 123 GLU A O 1
ATOM 986 N N . GLU A 1 124 ? 23.776 26.816 -14.142 1.00 60.41 124 GLU A N 1
ATOM 987 C CA . GLU A 1 124 ? 23.357 25.429 -13.932 1.00 60.41 124 GLU A CA 1
ATOM 988 C C . GLU A 1 124 ? 24.495 24.713 -13.196 1.00 60.41 124 GLU A C 1
ATOM 990 O O . GLU A 1 124 ? 25.476 24.297 -13.814 1.00 60.41 124 GLU A O 1
ATOM 995 N N . ASP A 1 125 ? 24.395 24.634 -11.868 1.00 64.50 125 ASP A N 1
ATOM 996 C CA . ASP A 1 125 ? 25.368 23.935 -11.038 1.00 64.50 125 ASP A CA 1
ATOM 997 C C . ASP A 1 125 ? 25.498 22.491 -11.538 1.00 64.50 125 ASP A C 1
ATOM 999 O O . ASP A 1 125 ? 24.521 21.735 -11.595 1.00 64.50 125 ASP A O 1
ATOM 1003 N N . GLU A 1 126 ? 26.719 22.105 -11.918 1.00 74.94 126 GLU A N 1
ATOM 1004 C CA . GLU A 1 126 ? 27.015 20.744 -12.353 1.00 74.94 126 GLU A CA 1
ATOM 1005 C C . GLU A 1 126 ? 26.556 19.758 -11.261 1.00 74.94 126 GLU A C 1
ATOM 1007 O O . GLU A 1 126 ? 26.830 19.985 -10.073 1.00 74.94 126 GLU A O 1
ATOM 1012 N N . PRO A 1 127 ? 25.857 18.658 -11.618 1.00 74.50 127 PRO A N 1
ATOM 1013 C CA . PRO A 1 127 ? 25.347 17.718 -10.635 1.00 74.50 127 PRO A CA 1
ATOM 1014 C C . PRO A 1 127 ? 26.473 17.258 -9.717 1.00 74.50 127 PRO A C 1
ATOM 1016 O O . PRO A 1 127 ? 27.491 16.727 -10.172 1.00 74.50 127 PRO A O 1
ATOM 1019 N N . ASN A 1 128 ? 26.282 17.430 -8.408 1.00 87.38 128 ASN A N 1
ATOM 1020 C CA . ASN A 1 128 ? 27.245 16.917 -7.446 1.00 87.38 128 ASN A CA 1
ATOM 1021 C C . ASN A 1 128 ? 27.438 15.398 -7.639 1.00 87.38 128 ASN A C 1
ATOM 1023 O O . ASN A 1 128 ? 26.591 14.697 -8.198 1.00 87.38 128 ASN A O 1
ATOM 1027 N N . MET A 1 129 ? 28.558 14.870 -7.149 1.00 87.62 129 MET A N 1
ATOM 1028 C CA . MET A 1 129 ? 28.955 13.479 -7.400 1.00 87.62 129 MET A CA 1
ATOM 1029 C C . MET A 1 129 ? 27.870 12.447 -7.037 1.00 87.62 129 MET A C 1
ATOM 1031 O O . MET A 1 129 ? 27.681 11.485 -7.773 1.00 87.62 129 MET A O 1
ATOM 1035 N N . LYS A 1 130 ? 27.098 12.681 -5.965 1.00 84.75 130 LYS A N 1
ATOM 1036 C CA . LYS A 1 130 ? 25.995 11.791 -5.560 1.00 84.75 130 LYS A CA 1
ATOM 1037 C C . LYS A 1 130 ? 24.821 11.837 -6.536 1.00 84.75 130 LYS A C 1
ATOM 1039 O O . LYS A 1 130 ? 24.227 10.805 -6.826 1.00 84.75 130 LYS A O 1
ATOM 1044 N N . ALA A 1 131 ? 24.482 13.025 -7.036 1.00 85.50 131 ALA A N 1
ATOM 1045 C CA . ALA A 1 131 ? 23.446 13.178 -8.053 1.00 85.50 131 ALA A CA 1
ATOM 1046 C C . ALA A 1 131 ? 23.844 12.442 -9.339 1.00 85.50 131 ALA A C 1
ATOM 1048 O O . ALA A 1 131 ? 23.028 11.739 -9.925 1.00 85.50 131 ALA A O 1
ATOM 1049 N N . LYS A 1 132 ? 25.120 12.523 -9.730 1.00 91.06 132 LYS A N 1
ATOM 1050 C CA . LYS A 1 132 ? 25.645 11.787 -10.883 1.00 91.06 132 LYS A CA 1
ATOM 1051 C C . LYS A 1 132 ? 25.544 10.269 -10.707 1.00 91.06 132 LYS A C 1
ATOM 1053 O O . LYS A 1 132 ? 25.010 9.604 -11.587 1.00 91.06 132 LYS A O 1
ATOM 1058 N N . GLU A 1 133 ? 25.969 9.741 -9.559 1.00 91.75 133 GLU A N 1
ATOM 1059 C CA . GLU A 1 133 ? 25.829 8.313 -9.226 1.00 91.75 133 GLU A CA 1
ATOM 1060 C C . GLU A 1 133 ? 24.366 7.845 -9.280 1.00 91.75 133 GLU A C 1
ATOM 1062 O O . GLU A 1 133 ? 24.070 6.762 -9.784 1.00 91.75 133 GLU A O 1
ATOM 1067 N N . PHE A 1 134 ? 23.43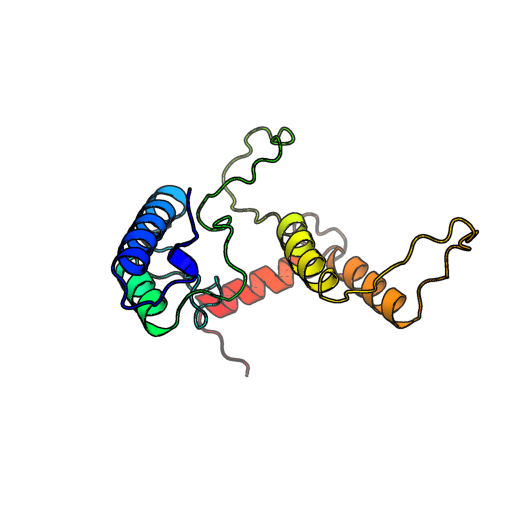9 8.675 -8.798 1.00 88.31 134 PHE A N 1
ATOM 1068 C CA . PHE A 1 134 ? 22.010 8.382 -8.850 1.00 88.31 134 PHE A CA 1
ATOM 1069 C C . PHE A 1 134 ? 21.471 8.339 -10.288 1.00 88.31 134 PHE A C 1
ATOM 1071 O O . PHE A 1 134 ? 20.775 7.392 -10.654 1.00 88.31 134 PHE A O 1
ATOM 1078 N N . TYR A 1 135 ? 21.819 9.319 -11.126 1.00 88.56 135 TYR A N 1
ATOM 1079 C CA . TYR A 1 135 ? 21.399 9.330 -12.531 1.00 88.56 135 TYR A CA 1
ATOM 1080 C C . TYR A 1 135 ? 22.006 8.176 -13.334 1.00 88.56 135 TYR A C 1
ATOM 1082 O O . TYR A 1 135 ? 21.323 7.598 -14.181 1.00 88.56 135 TYR A O 1
ATOM 1090 N N . ASP A 1 136 ? 23.249 7.793 -13.042 1.00 94.31 136 ASP A N 1
ATOM 1091 C CA . ASP A 1 136 ? 23.883 6.625 -13.653 1.00 94.31 136 ASP A CA 1
ATOM 1092 C C . ASP A 1 136 ? 23.134 5.331 -13.291 1.00 94.31 136 ASP A C 1
ATOM 1094 O O . ASP A 1 136 ? 22.933 4.477 -14.157 1.00 94.31 136 ASP A O 1
ATOM 1098 N N . LEU A 1 137 ? 22.645 5.205 -12.051 1.00 94.44 137 LEU A N 1
ATOM 1099 C CA 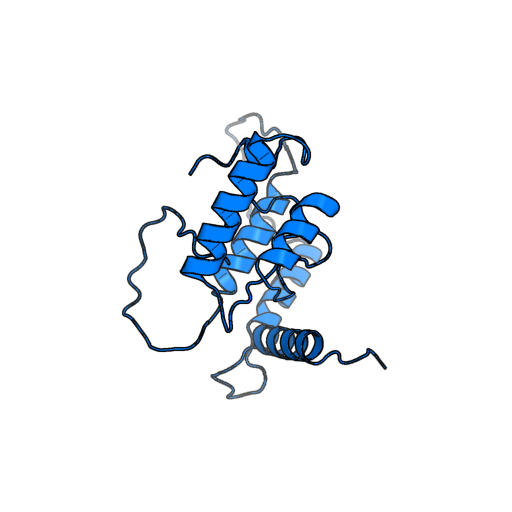. LEU A 1 137 ? 21.827 4.066 -11.627 1.00 94.44 137 LEU A CA 1
ATOM 1100 C C . LEU A 1 137 ? 20.479 4.012 -12.356 1.00 94.44 137 LEU A C 1
ATOM 1102 O O . LEU A 1 137 ? 20.082 2.938 -12.805 1.00 94.44 137 LEU A O 1
ATOM 1106 N N . ILE A 1 138 ? 19.787 5.149 -12.500 1.00 91.81 138 ILE A N 1
ATOM 1107 C CA . ILE A 1 138 ? 18.529 5.220 -13.266 1.00 91.81 138 ILE A CA 1
ATOM 1108 C C . ILE A 1 138 ? 18.777 4.790 -14.710 1.00 91.81 138 ILE A C 1
ATOM 1110 O O . ILE A 1 138 ? 18.059 3.951 -15.251 1.00 91.81 138 ILE A O 1
ATOM 1114 N N . LYS A 1 139 ? 19.838 5.317 -15.320 1.00 93.19 139 LYS A N 1
ATOM 1115 C CA . LYS A 1 139 ? 20.192 4.975 -16.691 1.00 93.19 139 LYS A CA 1
ATOM 1116 C C . LYS A 1 139 ? 20.496 3.487 -16.839 1.00 93.19 139 LYS A C 1
ATOM 1118 O O . LYS A 1 139 ? 20.068 2.885 -17.818 1.00 93.19 139 LYS A O 1
ATOM 1123 N N . ASP A 1 140 ? 21.205 2.883 -15.886 1.00 95.19 140 ASP A N 1
ATOM 1124 C CA . ASP A 1 140 ? 21.470 1.443 -15.904 1.00 95.19 140 ASP A CA 1
ATOM 1125 C C . ASP A 1 140 ? 20.181 0.625 -15.757 1.00 95.19 140 ASP A C 1
ATOM 1127 O O . ASP A 1 140 ? 19.967 -0.333 -16.500 1.00 95.19 140 ASP A O 1
ATOM 1131 N N . ALA A 1 141 ? 19.287 1.035 -14.859 1.00 92.31 141 ALA A N 1
ATOM 1132 C CA . ALA A 1 141 ? 18.002 0.388 -14.614 1.00 92.31 141 ALA A CA 1
ATOM 1133 C C . ALA A 1 141 ? 17.123 0.300 -15.880 1.00 92.31 141 ALA A C 1
ATOM 1135 O O . ALA A 1 141 ? 16.438 -0.709 -16.086 1.00 92.31 141 ALA A O 1
ATOM 1136 N N . GLU A 1 142 ? 17.185 1.314 -16.746 1.00 91.75 142 GLU A N 1
ATOM 1137 C CA . GLU A 1 142 ? 16.447 1.390 -18.014 1.00 91.75 142 GLU A CA 1
ATOM 1138 C C . GLU A 1 142 ? 17.103 0.615 -19.172 1.00 91.75 142 GLU A C 1
ATOM 1140 O O . GLU A 1 142 ? 16.473 0.417 -20.212 1.00 91.75 142 GLU A O 1
ATOM 1145 N N . THR A 1 143 ? 18.343 0.135 -19.022 1.00 94.75 143 THR A N 1
ATOM 1146 C CA . THR A 1 143 ? 19.014 -0.634 -20.086 1.00 94.75 143 THR A CA 1
ATOM 1147 C C . THR A 1 143 ? 18.381 -2.006 -20.303 1.00 94.75 143 THR A C 1
ATOM 1149 O O . THR A 1 143 ? 17.826 -2.610 -19.383 1.00 94.75 143 THR A O 1
ATOM 1152 N N . GLU A 1 144 ? 18.492 -2.520 -21.531 1.00 96.38 144 GLU A N 1
ATOM 1153 C CA . GLU A 1 144 ? 18.096 -3.888 -21.882 1.00 96.38 144 GLU A CA 1
ATOM 1154 C C . GLU A 1 144 ? 18.775 -4.912 -20.953 1.00 96.38 144 GLU A C 1
ATOM 1156 O O . GLU A 1 144 ? 19.952 -4.772 -20.612 1.00 96.38 144 GLU A O 1
ATOM 1161 N N . LEU A 1 145 ? 18.058 -5.979 -20.577 1.00 94.25 145 LEU A N 1
ATOM 1162 C CA . LEU A 1 145 ? 18.605 -7.033 -19.709 1.00 94.25 145 LEU A CA 1
ATOM 1163 C C . LEU A 1 145 ? 19.883 -7.670 -20.291 1.00 94.25 145 LEU A C 1
ATOM 1165 O O . LEU A 1 145 ? 20.830 -7.982 -19.572 1.00 94.25 145 LEU A O 1
ATOM 1169 N N . TYR A 1 146 ? 19.892 -7.868 -21.604 1.00 92.88 146 TYR A N 1
ATOM 1170 C CA . TYR A 1 146 ? 21.038 -8.283 -22.405 1.00 92.88 146 TYR A CA 1
ATOM 1171 C C . TYR A 1 146 ? 20.885 -7.684 -23.804 1.00 92.88 146 TYR A C 1
ATOM 1173 O O . TYR A 1 146 ? 19.780 -7.328 -24.209 1.00 92.88 146 TYR A O 1
ATOM 1181 N N . THR A 1 147 ? 21.979 -7.586 -24.559 1.00 94.19 147 THR A N 1
ATOM 1182 C CA . THR A 1 147 ? 21.973 -6.962 -25.890 1.00 94.19 147 THR A CA 1
ATOM 1183 C C . THR A 1 147 ? 20.949 -7.613 -26.826 1.00 94.19 147 THR A C 1
ATOM 1185 O O . THR A 1 147 ? 21.037 -8.806 -27.120 1.00 94.19 147 THR A O 1
ATOM 1188 N N . GLY A 1 148 ? 20.007 -6.816 -27.329 1.00 92.44 148 GLY A N 1
ATOM 1189 C CA . GLY A 1 148 ? 18.928 -7.246 -28.217 1.00 92.44 148 GLY A CA 1
ATOM 1190 C C . GLY A 1 148 ? 17.639 -7.656 -27.496 1.00 92.44 148 GLY A C 1
ATOM 1191 O O . GLY A 1 148 ? 16.677 -8.045 -28.165 1.00 92.44 148 GLY A O 1
ATOM 1192 N N . CYS A 1 149 ? 17.588 -7.571 -26.164 1.00 91.25 149 CYS A N 1
ATOM 1193 C CA . CYS A 1 149 ? 16.393 -7.856 -25.377 1.00 91.25 149 CYS A CA 1
ATOM 1194 C C . CYS A 1 149 ? 15.407 -6.685 -25.457 1.00 91.25 149 CYS A C 1
ATOM 1196 O O . CYS A 1 149 ? 15.503 -5.718 -24.708 1.00 91.25 149 CYS A O 1
ATOM 1198 N N . LYS A 1 150 ? 14.419 -6.794 -26.350 1.00 90.25 150 LYS A N 1
ATOM 1199 C CA . LYS A 1 150 ? 13.390 -5.754 -26.540 1.00 90.25 150 LYS A CA 1
ATOM 1200 C C . LYS A 1 150 ? 12.224 -5.835 -25.557 1.00 90.25 150 LYS A C 1
ATOM 1202 O O . LYS A 1 150 ? 11.389 -4.940 -25.538 1.00 90.25 150 LYS A O 1
ATOM 1207 N N . SER A 1 151 ? 12.125 -6.933 -24.813 1.00 87.69 151 SER A N 1
ATOM 1208 C CA . SER A 1 151 ? 10.989 -7.212 -23.935 1.00 87.69 151 SER A CA 1
ATOM 1209 C C . SER A 1 151 ? 11.230 -6.807 -22.484 1.00 87.69 151 SER A C 1
ATOM 1211 O O . SER A 1 151 ? 10.260 -6.542 -21.786 1.00 87.69 151 SER A O 1
ATOM 1213 N N . PHE A 1 152 ? 12.489 -6.752 -22.031 1.00 88.69 152 PHE A N 1
ATOM 1214 C CA . PHE A 1 152 ? 12.818 -6.493 -20.627 1.00 88.69 152 PHE A CA 1
ATOM 1215 C C . PHE A 1 152 ? 14.038 -5.590 -20.461 1.00 88.69 152 PHE A C 1
ATOM 1217 O O . PHE A 1 152 ? 15.101 -5.835 -21.043 1.00 88.69 152 PHE A O 1
ATOM 1224 N N . THR A 1 153 ? 13.894 -4.603 -19.581 1.00 95.56 153 THR A N 1
ATOM 1225 C CA . THR A 1 153 ? 14.997 -3.845 -18.979 1.00 95.56 153 THR A CA 1
ATOM 1226 C C . THR A 1 153 ? 15.554 -4.565 -17.750 1.00 95.56 153 THR A C 1
ATOM 1228 O O . THR A 1 153 ? 14.889 -5.439 -17.178 1.00 95.56 153 THR A O 1
ATOM 1231 N N . LYS A 1 154 ? 16.745 -4.181 -17.283 1.00 94.19 154 LYS A N 1
ATOM 1232 C CA . LYS A 1 154 ? 17.320 -4.699 -16.032 1.00 94.19 154 LYS A CA 1
ATOM 1233 C C . LYS A 1 154 ? 16.362 -4.537 -14.854 1.00 94.19 154 LYS A C 1
ATOM 1235 O O . LYS A 1 154 ? 16.129 -5.501 -14.128 1.00 94.19 154 LYS A O 1
ATOM 1240 N N . LEU A 1 155 ? 15.760 -3.357 -14.703 1.00 93.56 155 LEU A N 1
ATOM 1241 C CA . LEU A 1 155 ? 14.829 -3.091 -13.609 1.00 93.56 155 LEU A CA 1
ATOM 1242 C C . LEU A 1 155 ? 13.562 -3.942 -13.698 1.00 93.56 155 LEU A C 1
ATOM 1244 O O . LEU A 1 155 ? 13.192 -4.581 -12.713 1.00 93.56 155 LEU A O 1
ATOM 1248 N N . SER A 1 156 ? 12.931 -4.006 -14.877 1.00 89.25 156 SER A N 1
ATOM 1249 C CA . SER A 1 156 ? 11.730 -4.835 -15.064 1.00 89.25 156 SER A CA 1
ATOM 1250 C C . SER A 1 156 ? 12.007 -6.307 -14.743 1.00 89.25 156 SER A C 1
ATOM 1252 O O . SER A 1 156 ? 11.215 -6.946 -14.059 1.00 89.25 156 SER A O 1
ATOM 1254 N N . SER A 1 157 ? 13.189 -6.808 -15.113 1.00 92.00 157 SER A N 1
ATOM 1255 C CA . SER A 1 157 ? 13.607 -8.186 -14.841 1.00 92.00 157 SER A CA 1
ATOM 1256 C C . SER A 1 157 ? 13.772 -8.461 -13.345 1.00 92.00 157 SER A C 1
ATOM 1258 O O . SER A 1 157 ? 13.303 -9.484 -12.849 1.00 92.00 157 SER A O 1
ATOM 1260 N N . VAL A 1 158 ? 14.421 -7.551 -12.607 1.00 93.75 158 VAL A N 1
ATOM 1261 C CA . VAL A 1 158 ? 14.578 -7.666 -11.146 1.00 93.75 158 VAL A CA 1
ATOM 1262 C C . VAL A 1 158 ? 13.216 -7.670 -10.458 1.00 93.75 158 VAL A C 1
ATOM 1264 O O . VAL A 1 158 ? 12.996 -8.463 -9.545 1.00 93.75 158 VAL A O 1
ATOM 1267 N N . ILE A 1 159 ? 12.289 -6.828 -10.912 1.00 87.50 159 ILE A N 1
ATOM 1268 C CA . ILE A 1 159 ? 10.947 -6.735 -10.334 1.00 87.50 159 ILE A CA 1
ATOM 1269 C C . ILE A 1 159 ? 10.121 -7.985 -10.636 1.00 87.50 159 ILE A C 1
ATOM 1271 O O . ILE A 1 159 ? 9.464 -8.498 -9.732 1.00 87.50 159 ILE A O 1
ATOM 1275 N N . GLU A 1 160 ? 10.186 -8.530 -11.851 1.00 87.12 160 GLU A N 1
ATOM 1276 C CA . GLU A 1 160 ? 9.523 -9.799 -12.170 1.00 87.12 160 GLU A CA 1
ATOM 1277 C C . GLU A 1 160 ? 10.080 -10.961 -11.345 1.00 87.12 160 GLU A C 1
ATOM 1279 O O . GLU A 1 160 ? 9.314 -11.725 -10.757 1.00 87.12 160 GLU A O 1
ATOM 1284 N N . LEU A 1 161 ? 11.406 -11.066 -11.228 1.00 89.44 161 LEU A N 1
ATOM 1285 C CA . LEU A 1 161 ? 12.058 -12.072 -10.387 1.00 89.44 161 LEU A CA 1
ATOM 1286 C C . LEU A 1 161 ? 11.657 -11.927 -8.918 1.00 89.44 161 LEU A C 1
ATOM 1288 O O . LEU A 1 161 ? 11.368 -12.922 -8.251 1.00 89.44 161 LEU A O 1
ATOM 1292 N N . PHE A 1 162 ? 11.604 -10.694 -8.416 1.00 85.38 162 PHE A N 1
ATOM 1293 C CA . PHE A 1 162 ? 11.163 -10.404 -7.058 1.00 85.38 162 PHE A CA 1
ATOM 1294 C C . PHE A 1 162 ? 9.696 -10.796 -6.847 1.00 85.38 162 PHE A C 1
ATOM 1296 O O . PHE A 1 162 ? 9.368 -11.455 -5.862 1.00 85.38 162 PHE A O 1
ATOM 1303 N N . HIS A 1 163 ? 8.822 -10.479 -7.801 1.00 79.62 163 HIS A N 1
ATOM 1304 C CA . HIS A 1 163 ? 7.416 -10.860 -7.755 1.00 79.62 163 HIS A CA 1
ATOM 1305 C C . HIS A 1 163 ? 7.250 -12.388 -7.737 1.00 79.62 163 HIS A C 1
ATOM 1307 O O . HIS A 1 163 ? 6.527 -12.914 -6.890 1.00 79.62 163 HIS A O 1
ATOM 1313 N N . ILE A 1 164 ? 7.979 -13.118 -8.589 1.00 84.94 164 ILE A N 1
ATOM 1314 C CA . ILE A 1 164 ? 7.999 -14.590 -8.590 1.00 84.94 164 ILE A CA 1
ATOM 1315 C C . ILE A 1 164 ? 8.466 -15.121 -7.235 1.00 84.94 164 ILE A C 1
ATOM 1317 O O . ILE A 1 164 ? 7.829 -16.006 -6.667 1.00 84.94 164 ILE A O 1
ATOM 1321 N N . LYS A 1 165 ? 9.548 -14.566 -6.688 1.00 82.25 165 LYS A N 1
ATOM 1322 C CA . LYS A 1 165 ? 10.064 -14.944 -5.372 1.00 82.25 165 LYS A CA 1
ATOM 1323 C C . LYS A 1 165 ? 9.016 -14.769 -4.272 1.00 82.25 165 LYS A C 1
ATOM 1325 O O . LYS A 1 165 ? 8.835 -15.689 -3.475 1.00 82.25 165 LYS A O 1
ATOM 1330 N N . CYS A 1 166 ? 8.313 -13.638 -4.241 1.00 81.00 166 CYS A N 1
ATOM 1331 C CA . CYS A 1 166 ? 7.252 -13.374 -3.268 1.00 81.00 166 CYS A CA 1
ATOM 1332 C C . CYS A 1 166 ? 6.071 -14.338 -3.428 1.00 81.00 166 CYS A C 1
ATOM 1334 O O . CYS A 1 166 ? 5.580 -14.874 -2.438 1.00 81.00 166 CYS A O 1
ATOM 1336 N N . MET A 1 167 ? 5.647 -14.600 -4.666 1.00 78.75 167 MET A N 1
ATOM 1337 C CA . MET A 1 167 ? 4.517 -15.487 -4.958 1.00 78.75 167 MET A CA 1
ATOM 1338 C C . MET A 1 167 ? 4.825 -16.959 -4.664 1.00 78.75 167 MET A C 1
ATOM 1340 O O . MET A 1 167 ? 3.948 -17.699 -4.221 1.00 78.75 167 MET A O 1
ATOM 1344 N N . CYS A 1 168 ? 6.067 -17.382 -4.894 1.00 80.75 168 CYS A N 1
ATOM 1345 C CA . CYS A 1 168 ? 6.499 -18.773 -4.768 1.00 80.75 168 CYS A CA 1
ATOM 1346 C C . CYS A 1 168 ? 7.210 -19.083 -3.440 1.00 80.75 168 CYS A C 1
ATOM 1348 O O . CYS A 1 168 ? 7.620 -20.225 -3.233 1.00 80.75 168 CYS A O 1
ATOM 1350 N N . GLY A 1 169 ? 7.381 -18.098 -2.553 1.00 74.81 169 GLY A N 1
ATOM 1351 C CA . GLY A 1 169 ? 7.994 -18.283 -1.236 1.00 74.81 169 GLY A CA 1
ATOM 1352 C C . GLY A 1 169 ? 9.468 -18.698 -1.279 1.00 74.81 169 GLY A C 1
ATOM 1353 O O . GLY A 1 169 ? 9.895 -19.503 -0.453 1.00 74.81 169 GLY A O 1
ATOM 1354 N N . TRP A 1 170 ? 10.250 -18.200 -2.244 1.00 79.81 170 TRP A N 1
ATOM 1355 C CA . TRP A 1 170 ? 11.677 -18.534 -2.319 1.00 79.81 170 TRP A CA 1
ATOM 1356 C C . TRP A 1 170 ? 12.448 -17.904 -1.156 1.00 79.81 170 TRP A C 1
ATOM 1358 O O . TRP A 1 170 ? 12.361 -16.697 -0.923 1.00 79.81 170 TRP A O 1
ATOM 1368 N N . SER A 1 171 ? 13.229 -18.716 -0.446 1.00 72.88 171 SER A N 1
ATOM 1369 C CA . SER A 1 171 ? 14.118 -18.255 0.619 1.00 72.88 171 SER A CA 1
ATOM 1370 C C . SER A 1 171 ? 15.414 -17.666 0.058 1.00 72.88 171 SER A C 1
ATOM 1372 O O . SER A 1 171 ? 15.924 -18.118 -0.967 1.00 72.88 171 SER A O 1
ATOM 1374 N N . ASP A 1 172 ? 15.955 -16.661 0.746 1.00 75.38 172 ASP A N 1
ATOM 1375 C CA . ASP A 1 172 ? 17.339 -16.212 0.572 1.00 75.38 172 ASP A CA 1
ATOM 1376 C C . ASP A 1 172 ? 18.270 -17.266 1.178 1.00 75.38 172 ASP A C 1
ATOM 1378 O O . ASP A 1 172 ? 18.399 -17.338 2.399 1.00 75.38 172 ASP A O 1
ATOM 1382 N N . ASN A 1 173 ? 18.835 -18.133 0.338 1.00 48.75 173 ASN A N 1
ATOM 1383 C CA . ASN A 1 173 ? 19.911 -19.043 0.743 1.00 48.75 173 ASN A CA 1
ATOM 1384 C C . ASN A 1 173 ? 21.268 -18.344 0.687 1.00 48.75 173 ASN A C 1
ATOM 1386 O O . ASN A 1 173 ? 21.498 -17.604 -0.296 1.00 48.75 173 ASN A O 1
#

Mean predicted aligned error: 17.01 Å